Protein AF-A0A820JK31-F1 (afdb_monomer)

pLDDT: mean 73.35, std 24.66, range [31.53, 97.06]

Radius of gyration: 28.82 Å; Cα contacts (8 Å, |Δi|>4): 236; chains: 1; bounding box: 75×36×96 Å

Structure (mmCIF, N/CA/C/O backbone):
data_AF-A0A820JK31-F1
#
_entry.id   AF-A0A820JK31-F1
#
loop_
_atom_site.group_PDB
_atom_site.id
_atom_site.type_symbol
_atom_site.label_atom_id
_atom_site.label_alt_id
_atom_site.label_comp_id
_atom_site.label_asym_id
_atom_site.label_entity_id
_atom_site.label_seq_id
_atom_site.pdbx_PDB_ins_code
_atom_site.Cartn_x
_atom_site.Cartn_y
_atom_site.Cartn_z
_atom_site.occupancy
_atom_site.B_iso_or_equiv
_atom_site.auth_seq_id
_atom_site.auth_comp_id
_atom_site.auth_asym_id
_atom_site.auth_atom_id
_atom_site.pdbx_PDB_model_num
ATOM 1 N N . ALA A 1 1 ? -34.613 19.764 65.232 1.00 36.28 1 ALA A N 1
ATOM 2 C CA . ALA A 1 1 ? -33.586 20.624 64.617 1.00 36.28 1 ALA A CA 1
ATOM 3 C C . ALA A 1 1 ? -32.387 19.746 64.294 1.00 36.28 1 ALA A C 1
ATOM 5 O O . ALA A 1 1 ? -31.772 19.224 65.213 1.00 36.28 1 ALA A O 1
ATOM 6 N N . ILE A 1 2 ? -32.156 19.470 63.010 1.00 32.22 2 ILE A N 1
ATOM 7 C CA . ILE A 1 2 ? -31.059 18.618 62.536 1.00 32.22 2 ILE A CA 1
ATOM 8 C C . ILE A 1 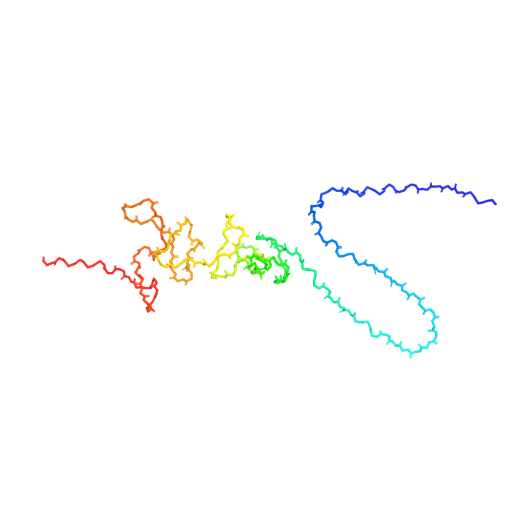2 ? -29.896 19.552 62.207 1.00 32.22 2 ILE A C 1
ATOM 10 O O . ILE A 1 2 ? -30.046 20.444 61.374 1.00 32.22 2 ILE A O 1
ATOM 14 N N . ALA A 1 3 ? -28.773 19.380 62.899 1.00 32.50 3 ALA A N 1
ATOM 15 C CA . ALA A 1 3 ? -27.533 20.066 62.580 1.00 32.50 3 ALA A CA 1
ATOM 16 C C . ALA A 1 3 ? -26.908 19.406 61.343 1.00 32.50 3 ALA A C 1
ATOM 18 O O . ALA A 1 3 ? -26.518 18.241 61.378 1.00 32.50 3 ALA A O 1
ATOM 19 N N . LEU A 1 4 ? -26.848 20.164 60.249 1.00 38.56 4 LEU A N 1
ATOM 20 C CA . LEU A 1 4 ? -26.006 19.895 59.089 1.00 38.56 4 LEU A CA 1
ATOM 21 C C . LEU A 1 4 ? -24.582 20.340 59.432 1.00 38.56 4 LEU A C 1
ATOM 23 O O . LEU A 1 4 ? -24.360 21.524 59.679 1.00 38.56 4 LEU A O 1
ATOM 27 N N . LEU A 1 5 ? -23.622 19.417 59.406 1.00 38.09 5 LEU A N 1
ATOM 28 C CA . LEU A 1 5 ? -22.210 19.754 59.253 1.00 38.09 5 LEU A CA 1
ATOM 29 C C . LEU A 1 5 ? -21.645 18.966 58.072 1.00 38.09 5 LEU A C 1
ATOM 31 O O . LEU A 1 5 ? -21.531 17.744 58.073 1.00 38.09 5 LEU A O 1
ATOM 35 N N . SER A 1 6 ? -21.382 19.764 57.050 1.00 43.28 6 SER A N 1
ATOM 36 C CA . SER A 1 6 ? -20.736 19.547 55.768 1.00 43.28 6 SER A CA 1
ATOM 37 C C . SER A 1 6 ? -19.394 18.817 55.836 1.00 43.28 6 SER A C 1
ATOM 39 O O . SER A 1 6 ? -18.507 19.225 56.584 1.00 43.28 6 SER A O 1
ATOM 41 N N . SER A 1 7 ? -19.190 17.868 54.922 1.00 40.66 7 SER A N 1
ATOM 42 C CA . SER A 1 7 ? -17.867 17.509 54.411 1.00 40.66 7 SER A CA 1
ATOM 43 C C . SER A 1 7 ? -17.837 17.678 52.890 1.00 40.66 7 SER A C 1
ATOM 45 O O . SER A 1 7 ? -18.635 17.121 52.139 1.00 40.66 7 SER A O 1
ATOM 47 N N . LEU A 1 8 ? -16.917 18.548 52.483 1.00 38.72 8 LEU A N 1
ATOM 48 C CA . LEU A 1 8 ? -16.528 18.912 51.130 1.00 38.72 8 LEU A CA 1
ATOM 49 C C . LEU A 1 8 ? -15.755 17.733 50.510 1.00 38.72 8 LEU A C 1
ATOM 51 O O . LEU A 1 8 ? -14.768 17.288 51.091 1.00 38.72 8 LEU A O 1
ATOM 55 N N . LEU A 1 9 ? -16.148 17.264 49.327 1.00 37.38 9 LEU A N 1
ATOM 56 C CA . LEU A 1 9 ? -15.279 16.470 48.456 1.00 37.38 9 LEU A CA 1
ATOM 57 C C . LEU A 1 9 ? -15.188 17.198 47.118 1.00 37.38 9 LEU A C 1
ATOM 59 O O . LEU A 1 9 ? -16.120 17.217 46.318 1.00 37.38 9 LEU A O 1
ATOM 63 N N . ILE A 1 10 ? -14.055 17.876 46.948 1.00 39.56 10 ILE A N 1
ATOM 64 C CA . ILE A 1 10 ? -13.642 18.561 45.729 1.00 39.56 10 ILE A CA 1
ATOM 65 C C . ILE A 1 10 ? -13.404 17.480 44.676 1.00 39.56 10 ILE A C 1
ATOM 67 O O . ILE A 1 10 ? -12.443 16.719 44.769 1.00 39.56 10 ILE A O 1
ATOM 71 N N . ASN A 1 11 ? -14.290 17.399 43.686 1.00 34.47 11 ASN A N 1
ATOM 72 C CA . ASN A 1 11 ? -14.083 16.552 42.523 1.00 34.47 11 ASN A CA 1
ATOM 73 C C . ASN A 1 11 ? -13.286 17.358 41.489 1.00 34.47 11 ASN A C 1
ATOM 75 O O . ASN A 1 11 ? -13.843 18.180 40.765 1.00 34.47 11 ASN A O 1
ATOM 79 N N . HIS A 1 12 ? -11.968 17.162 41.451 1.00 34.06 12 HIS A N 1
ATOM 80 C CA . HIS A 1 12 ? -11.148 17.619 40.332 1.00 34.06 12 HIS A CA 1
ATOM 81 C C . HIS A 1 12 ? -11.364 16.666 39.150 1.00 34.06 12 HIS A C 1
ATOM 83 O O . HIS A 1 12 ? -10.580 15.748 38.925 1.00 34.06 12 HIS A O 1
ATOM 89 N N . THR A 1 13 ? -12.423 16.881 38.369 1.00 36.34 13 THR A N 1
ATOM 90 C CA . THR A 1 13 ? -12.460 16.378 36.993 1.00 36.34 13 THR A CA 1
ATOM 91 C C . THR A 1 13 ? -11.776 17.411 36.116 1.00 36.34 13 THR A C 1
ATOM 93 O O . THR A 1 13 ? -12.362 18.437 35.774 1.00 36.34 13 THR A O 1
ATOM 96 N N . ASN A 1 14 ? -10.512 17.149 35.797 1.00 31.53 14 ASN A N 1
ATOM 97 C CA . ASN A 1 14 ? -9.792 17.829 34.731 1.00 31.53 14 ASN A CA 1
ATOM 98 C C . ASN A 1 14 ? -10.477 17.437 33.410 1.00 31.53 14 ASN A C 1
ATOM 100 O O . ASN A 1 14 ? -10.209 16.377 32.849 1.00 31.53 14 ASN A O 1
ATOM 104 N N . ILE A 1 15 ? -11.465 18.229 32.993 1.00 39.66 15 ILE A N 1
ATOM 105 C CA . ILE A 1 15 ? -12.099 18.125 31.681 1.00 39.66 15 ILE A CA 1
ATOM 106 C C . ILE A 1 15 ? -11.281 19.035 30.782 1.00 39.66 15 ILE A C 1
ATOM 108 O O . ILE A 1 15 ? -11.589 20.215 30.668 1.00 39.66 15 ILE A O 1
ATOM 112 N N . ASP A 1 16 ? -10.232 18.496 30.175 1.00 36.31 16 ASP A N 1
ATOM 113 C CA . ASP A 1 16 ? -9.556 19.195 29.095 1.00 36.31 16 ASP A CA 1
ATOM 114 C C . ASP A 1 16 ? -9.287 18.244 27.926 1.00 36.31 16 ASP A C 1
ATOM 116 O O . ASP A 1 16 ? -8.587 17.241 28.042 1.00 36.31 16 ASP A O 1
ATOM 120 N N . GLN A 1 17 ? -9.872 18.645 26.792 1.00 34.66 17 GLN A N 1
ATOM 121 C CA . GLN A 1 17 ? -9.612 18.232 25.409 1.00 34.66 17 GLN A CA 1
ATOM 122 C C . GLN A 1 17 ? -10.295 16.955 24.883 1.00 34.66 17 GLN A C 1
ATOM 124 O O . GLN A 1 17 ? -9.667 15.957 24.549 1.00 34.66 17 GLN A O 1
ATOM 129 N N . CYS A 1 18 ? -11.607 17.065 24.651 1.00 32.41 18 CYS A N 1
ATOM 130 C CA . CYS A 1 18 ? -12.303 16.336 23.585 1.00 32.41 18 CYS A CA 1
ATOM 131 C C . CYS A 1 18 ? -12.490 17.270 22.375 1.00 32.41 18 CYS A C 1
ATOM 133 O O . CYS A 1 18 ? -13.250 18.235 22.496 1.00 32.41 18 CYS A O 1
ATOM 135 N N . PRO A 1 19 ? -11.889 17.014 21.198 1.00 38.72 19 PRO A N 1
ATOM 136 C CA . PRO A 1 19 ? -12.342 17.635 19.971 1.00 38.72 19 PRO A CA 1
ATOM 137 C C . PRO A 1 19 ? -13.405 16.754 19.293 1.00 38.72 19 PRO A C 1
ATOM 139 O O . PRO A 1 19 ? -13.113 15.687 18.769 1.00 38.72 19 PRO A O 1
ATOM 142 N N . ILE A 1 20 ? -14.623 17.303 19.256 1.00 40.91 20 ILE A N 1
ATOM 143 C CA . ILE A 1 20 ? -15.620 17.188 18.175 1.00 40.91 20 ILE A CA 1
ATOM 144 C C . ILE A 1 20 ? -16.448 15.879 18.102 1.00 40.91 20 ILE A C 1
ATOM 146 O O . ILE A 1 20 ? -16.113 14.921 17.420 1.00 40.91 20 ILE A O 1
ATOM 150 N N . TYR A 1 21 ? -17.619 15.947 18.755 1.00 39.25 21 TYR A N 1
ATOM 151 C CA . TYR A 1 21 ? -18.942 15.451 18.328 1.00 39.25 21 TYR A CA 1
ATOM 152 C C . TYR A 1 21 ? -19.059 14.054 17.679 1.00 39.25 21 TYR A C 1
ATOM 154 O O . TYR A 1 21 ? -19.099 13.934 16.459 1.00 39.25 21 TYR A O 1
ATOM 162 N N . ASN A 1 22 ? -19.330 13.037 18.511 1.00 34.09 22 ASN A N 1
ATOM 163 C CA . ASN A 1 22 ? -20.582 12.261 18.456 1.00 34.09 22 ASN A CA 1
ATOM 164 C C . ASN A 1 22 ? -20.762 11.476 19.773 1.00 34.09 22 ASN A C 1
ATOM 166 O O . ASN A 1 22 ? -20.510 10.278 19.859 1.00 34.09 22 ASN A O 1
ATOM 170 N N . CYS A 1 23 ? -21.144 12.171 20.847 1.00 39.62 23 CYS A N 1
ATOM 171 C CA . CYS A 1 23 ? -21.488 11.510 22.104 1.00 39.62 23 CYS A CA 1
ATOM 172 C C . CYS A 1 23 ? -22.819 10.768 21.934 1.00 39.62 23 CYS A C 1
ATOM 174 O O . CYS A 1 23 ? -23.883 11.368 22.076 1.00 39.62 23 CYS A O 1
ATOM 176 N N . SER A 1 24 ? -22.791 9.464 21.670 1.00 37.41 24 SER A N 1
ATOM 177 C CA . SER A 1 24 ? -23.949 8.618 21.959 1.00 37.41 24 SER A CA 1
ATOM 178 C C . SER A 1 24 ? -23.984 8.352 23.464 1.00 37.41 24 SER A C 1
ATOM 180 O O . SER A 1 24 ? -23.310 7.463 23.980 1.00 37.41 24 SER A O 1
ATOM 182 N N . SER A 1 25 ? -24.739 9.186 24.173 1.00 42.12 25 SER A N 1
ATOM 183 C CA . SER A 1 25 ? -25.056 9.046 25.593 1.00 42.12 25 SER A CA 1
ATOM 184 C C . SER A 1 25 ? -25.848 7.757 25.842 1.00 42.12 25 SER A C 1
ATOM 186 O O . SER A 1 25 ? -26.902 7.564 25.240 1.00 42.12 25 SER A O 1
ATOM 188 N N . ILE A 1 26 ? -25.410 6.910 26.776 1.00 40.59 26 ILE A N 1
ATOM 189 C CA . ILE A 1 26 ? -26.274 5.871 27.356 1.00 40.59 26 ILE A CA 1
ATOM 190 C C . ILE A 1 26 ? -26.955 6.477 28.588 1.00 40.59 26 ILE A C 1
ATOM 192 O O . ILE A 1 26 ? -26.299 6.783 29.583 1.00 40.59 26 ILE A O 1
ATOM 196 N N . ILE A 1 27 ? -28.276 6.657 28.531 1.00 40.28 27 ILE A N 1
ATOM 197 C CA . ILE A 1 27 ? -29.101 6.932 29.713 1.00 40.28 27 ILE A CA 1
ATOM 198 C C . ILE A 1 27 ? -29.376 5.580 30.381 1.00 40.28 27 ILE A C 1
ATOM 200 O O . ILE A 1 27 ? -30.246 4.834 29.937 1.00 40.28 27 ILE A O 1
ATOM 204 N N . ASN A 1 28 ? -28.656 5.254 31.456 1.00 37.88 28 ASN A N 1
ATOM 205 C CA . ASN A 1 28 ? -29.031 4.139 32.328 1.00 37.88 28 ASN A CA 1
ATOM 206 C C . ASN A 1 28 ? -30.318 4.513 33.077 1.00 37.88 28 ASN A C 1
ATOM 208 O O . ASN A 1 28 ? -30.273 5.197 34.096 1.00 37.88 28 ASN A O 1
ATOM 212 N N . THR A 1 29 ? -31.472 4.077 32.575 1.00 37.16 29 THR A N 1
ATOM 213 C CA . THR A 1 29 ? -32.735 4.126 33.323 1.00 37.16 29 THR A CA 1
ATOM 214 C C . THR A 1 29 ? -32.998 2.755 33.934 1.00 37.16 29 THR A C 1
ATOM 216 O O . THR A 1 29 ? -33.546 1.860 33.300 1.00 37.16 29 THR A O 1
ATOM 219 N N . THR A 1 30 ? -32.604 2.573 35.192 1.00 35.81 30 THR A N 1
ATOM 220 C CA . THR A 1 30 ? -33.100 1.476 36.027 1.00 35.81 30 THR A CA 1
ATOM 221 C C . THR A 1 30 ? -34.531 1.800 36.449 1.00 35.81 30 THR A C 1
ATOM 223 O O . THR A 1 30 ? -34.766 2.506 37.427 1.00 35.81 30 THR A O 1
ATOM 226 N N . VAL A 1 31 ? -35.515 1.305 35.696 1.00 37.50 31 VAL A N 1
ATOM 227 C CA . VAL A 1 31 ? -36.919 1.339 36.123 1.00 37.50 31 VAL A CA 1
ATOM 228 C C . VAL A 1 31 ? -37.147 0.180 37.094 1.00 37.50 31 VAL A C 1
ATOM 230 O O . VAL A 1 31 ? -37.277 -0.969 36.682 1.00 37.50 31 VAL A O 1
ATOM 233 N N . TYR A 1 32 ? -37.202 0.472 38.395 1.00 34.28 32 TYR A N 1
ATOM 234 C CA . TYR A 1 32 ? -37.753 -0.461 39.379 1.00 34.28 32 TYR A CA 1
ATOM 235 C C . TYR A 1 32 ? -39.280 -0.382 39.328 1.00 34.28 32 TYR A C 1
ATOM 237 O O . TYR A 1 32 ? -39.896 0.441 40.003 1.00 34.28 32 TYR A O 1
ATOM 245 N N . SER A 1 33 ? -39.913 -1.234 38.525 1.00 36.41 33 SER A N 1
ATOM 246 C CA . SER A 1 33 ? -41.347 -1.487 38.651 1.00 36.41 33 SER A CA 1
ATOM 247 C C . SER A 1 33 ? -41.567 -2.606 39.671 1.00 36.41 33 SER A C 1
ATOM 249 O O . SER A 1 33 ? -41.409 -3.784 39.356 1.00 36.41 33 SER A O 1
ATOM 251 N N . ASN A 1 34 ? -41.928 -2.233 40.901 1.00 41.00 34 ASN A N 1
ATOM 252 C CA . ASN A 1 34 ? -42.472 -3.154 41.900 1.00 41.00 34 ASN A CA 1
ATOM 253 C C . ASN A 1 34 ? -43.824 -3.688 41.413 1.00 41.00 34 ASN A C 1
ATOM 255 O O . ASN A 1 34 ? -44.848 -3.059 41.669 1.00 41.00 34 ASN A O 1
ATOM 259 N N . ILE A 1 35 ? -43.849 -4.837 40.735 1.00 37.16 35 ILE A N 1
ATOM 260 C CA . ILE A 1 35 ? -45.086 -5.600 40.551 1.00 37.16 35 ILE A CA 1
ATOM 261 C C . ILE A 1 35 ? -44.781 -7.094 40.678 1.00 37.16 35 ILE A C 1
ATOM 263 O O . ILE A 1 35 ? -44.004 -7.670 39.922 1.00 37.16 35 ILE A O 1
ATOM 267 N N . SER A 1 36 ? -45.410 -7.696 41.683 1.00 47.97 36 SER A N 1
ATOM 268 C CA . SER A 1 36 ? -45.460 -9.130 41.944 1.00 47.97 36 SER A CA 1
ATOM 269 C C . SER A 1 36 ? -46.107 -9.867 40.766 1.00 47.97 36 SER A C 1
ATOM 271 O O . SER A 1 36 ? -47.325 -9.838 40.630 1.00 47.97 36 SER A O 1
ATOM 273 N N . SER A 1 37 ? -45.313 -10.510 39.908 1.00 43.12 37 SER A N 1
ATOM 274 C CA . SER A 1 37 ? -45.669 -11.782 39.264 1.00 43.12 37 SER A CA 1
ATOM 275 C C . SER A 1 37 ? -44.439 -12.385 38.577 1.00 43.12 37 SER A C 1
ATOM 277 O O . SER A 1 37 ? -43.576 -11.684 38.053 1.00 43.12 37 SER A O 1
ATOM 279 N N . THR A 1 38 ? -44.340 -13.704 38.644 1.00 50.56 38 THR A N 1
ATOM 280 C CA . THR A 1 38 ? -43.213 -14.526 38.209 1.00 50.56 38 THR A CA 1
ATOM 281 C C . THR A 1 38 ? -43.112 -14.620 36.687 1.00 50.56 38 THR A C 1
ATOM 283 O O . THR A 1 38 ? -43.688 -15.528 36.094 1.00 50.56 38 THR A O 1
ATOM 286 N N . THR A 1 39 ? -42.313 -13.755 36.065 1.00 43.75 39 THR A N 1
ATOM 287 C CA . THR A 1 39 ? -41.675 -14.035 34.766 1.00 43.75 39 THR A CA 1
ATOM 288 C C . THR A 1 39 ? -40.321 -13.325 34.692 1.00 43.75 39 THR A C 1
ATOM 290 O O . THR A 1 39 ? -40.289 -12.101 34.830 1.00 43.75 39 THR A O 1
ATOM 293 N N . PRO A 1 40 ? -39.198 -14.033 34.473 1.00 41.84 40 PRO A N 1
ATOM 294 C CA . PRO A 1 40 ? -37.925 -13.380 34.197 1.00 41.84 40 PRO A CA 1
ATOM 295 C C . PRO A 1 40 ? -37.996 -12.683 32.832 1.00 41.84 40 PRO A C 1
ATOM 297 O O . PRO A 1 40 ? -38.311 -13.301 31.817 1.00 41.84 40 PRO A O 1
ATOM 300 N N . ILE A 1 41 ? -37.723 -11.381 32.817 1.00 50.09 41 ILE A N 1
ATOM 301 C CA . ILE A 1 41 ? -37.602 -10.582 31.596 1.00 50.09 41 ILE A CA 1
ATOM 302 C C . ILE A 1 41 ? -36.295 -11.003 30.914 1.00 50.09 41 ILE A C 1
ATOM 304 O O . ILE A 1 41 ? -35.234 -10.926 31.535 1.00 50.09 41 ILE A O 1
ATOM 308 N N . LEU A 1 42 ? -36.356 -11.456 29.655 1.00 41.03 42 LEU A N 1
ATOM 309 C CA . LEU A 1 42 ? -35.156 -11.643 28.837 1.00 41.03 42 LEU A CA 1
ATOM 310 C C . LEU A 1 42 ? -34.449 -10.290 28.703 1.00 41.03 42 LEU A C 1
ATOM 312 O O . LEU A 1 42 ? -34.921 -9.395 28.004 1.00 41.03 42 LEU A O 1
ATOM 316 N N . THR A 1 43 ? -33.306 -10.142 29.363 1.00 44.75 43 THR A N 1
ATOM 317 C CA . THR A 1 43 ? -32.397 -9.024 29.133 1.00 44.75 43 THR A CA 1
ATOM 318 C C . THR A 1 43 ? -31.712 -9.241 27.789 1.00 44.75 43 THR A C 1
ATOM 320 O O . THR A 1 43 ? -30.784 -10.041 27.681 1.00 44.75 43 THR A O 1
ATOM 323 N N . SER A 1 44 ? -32.168 -8.550 26.747 1.00 40.16 44 SER A N 1
ATOM 324 C CA . SER A 1 44 ? -31.418 -8.444 25.500 1.00 40.16 44 SER A CA 1
ATOM 325 C C . SER A 1 44 ? -30.223 -7.520 25.731 1.00 40.16 44 SER A C 1
ATOM 327 O O . SER A 1 44 ? -30.366 -6.297 25.747 1.00 40.16 44 SER A O 1
ATOM 329 N N . THR A 1 45 ? -29.038 -8.088 25.930 1.00 43.25 45 THR A N 1
ATOM 330 C CA . THR A 1 45 ? -27.783 -7.343 25.815 1.00 43.25 45 THR A CA 1
ATOM 331 C C . THR A 1 45 ? -27.543 -7.041 24.342 1.00 43.25 45 THR A C 1
ATOM 333 O O . THR A 1 45 ? -26.964 -7.847 23.618 1.00 43.25 45 THR A O 1
ATOM 336 N N . SER A 1 46 ? -28.012 -5.889 23.870 1.00 47.53 46 SER A N 1
ATOM 337 C CA . SER A 1 46 ? -27.536 -5.324 22.613 1.00 47.53 46 SER A CA 1
ATOM 338 C C . SER A 1 46 ? -26.150 -4.737 22.869 1.00 47.53 46 SER A C 1
ATOM 340 O O . SER A 1 46 ? -26.028 -3.645 23.425 1.00 47.53 46 SER A O 1
ATOM 342 N N . THR A 1 47 ? -25.100 -5.471 22.508 1.00 46.84 47 THR A N 1
ATOM 343 C CA . THR A 1 47 ? -23.753 -4.909 22.373 1.00 46.84 47 THR A CA 1
ATOM 344 C C . THR A 1 47 ? -23.798 -3.887 21.243 1.00 46.84 47 THR A C 1
ATOM 346 O O . THR A 1 47 ? -23.793 -4.243 20.067 1.00 46.84 47 THR A O 1
ATOM 349 N N . VAL A 1 48 ? -23.927 -2.608 21.593 1.00 50.75 48 VAL A N 1
ATOM 350 C CA . VAL A 1 48 ? -23.803 -1.518 20.626 1.00 50.75 48 VAL A CA 1
ATOM 351 C C . VAL A 1 48 ? -22.329 -1.449 20.240 1.00 50.75 48 VAL A C 1
ATOM 353 O O . VAL A 1 48 ? -21.502 -1.035 21.051 1.00 50.75 48 VAL A O 1
ATOM 356 N N . ALA A 1 49 ? -21.996 -1.887 19.026 1.00 53.66 49 ALA A N 1
ATOM 357 C CA . ALA A 1 49 ? -20.679 -1.663 18.447 1.00 53.66 49 ALA A CA 1
ATOM 358 C C . ALA A 1 49 ? -20.496 -0.148 18.283 1.00 53.66 49 ALA A C 1
ATOM 360 O O . ALA A 1 49 ? -21.087 0.482 17.404 1.00 53.66 49 ALA A O 1
ATOM 361 N N . TYR A 1 50 ? -19.753 0.467 19.202 1.00 60.75 50 TYR A N 1
ATOM 362 C CA . TYR A 1 50 ? -19.414 1.879 19.117 1.00 60.75 50 TYR A CA 1
ATOM 363 C C . TYR A 1 50 ? -18.410 2.040 17.975 1.00 60.75 50 TYR A C 1
ATOM 365 O O . TYR A 1 50 ? -17.242 1.677 18.111 1.00 60.75 50 TYR A O 1
ATOM 373 N N . ASN A 1 51 ? -18.874 2.547 16.831 1.00 64.25 51 ASN A N 1
ATOM 374 C CA . ASN A 1 51 ? -18.003 2.834 15.700 1.00 64.25 51 ASN A CA 1
ATOM 375 C C . ASN A 1 51 ? -17.097 4.017 16.075 1.00 64.25 51 ASN A C 1
ATOM 377 O O . ASN A 1 51 ? -17.503 5.181 16.033 1.00 64.25 51 ASN A O 1
ATOM 381 N N . ARG A 1 52 ? -15.877 3.695 16.518 1.00 76.62 52 ARG A N 1
ATOM 382 C CA . ARG A 1 52 ? -14.896 4.666 17.011 1.00 76.62 52 ARG A CA 1
ATOM 383 C C . ARG A 1 52 ? -14.322 5.565 15.917 1.00 76.62 52 ARG A C 1
ATOM 385 O O . ARG A 1 52 ? -13.681 6.549 16.273 1.00 76.62 52 ARG A O 1
ATOM 392 N N . ASN A 1 53 ? -14.552 5.267 14.632 1.00 88.06 53 ASN A N 1
ATOM 393 C CA . ASN A 1 53 ? -13.941 5.964 13.494 1.00 88.06 53 ASN A CA 1
ATOM 394 C C .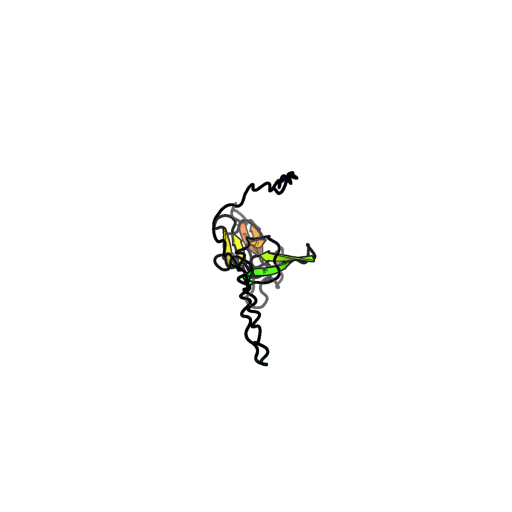 ASN A 1 53 ? -12.443 6.244 13.723 1.00 88.06 53 ASN A C 1
ATOM 396 O O . ASN A 1 53 ? -11.956 7.366 13.575 1.00 88.06 53 ASN A O 1
ATOM 400 N N . LEU A 1 54 ? -11.708 5.213 14.133 1.00 93.25 54 LEU A N 1
ATOM 401 C CA . LEU A 1 54 ? -10.284 5.288 14.417 1.00 93.25 54 LEU A CA 1
ATOM 402 C C . LEU A 1 54 ? -9.501 5.619 13.144 1.00 93.25 54 LEU A C 1
ATOM 404 O O . LEU A 1 54 ? -9.850 5.200 12.032 1.00 93.25 54 LEU A O 1
ATOM 408 N N . LEU A 1 55 ? -8.441 6.403 13.319 1.00 95.00 55 LEU A N 1
ATOM 409 C CA . LEU A 1 55 ? -7.584 6.882 12.241 1.00 95.00 55 LEU A CA 1
ATOM 410 C C . LEU A 1 55 ? -6.469 5.878 11.930 1.00 95.00 55 LEU A C 1
ATOM 412 O O . LEU A 1 55 ? -6.183 4.974 12.716 1.00 95.00 55 LEU A O 1
ATOM 416 N N . TYR A 1 56 ? -5.812 6.075 10.787 1.00 95.69 56 TYR A N 1
ATOM 417 C CA . TYR A 1 56 ? -4.659 5.282 10.363 1.00 95.69 56 TYR A CA 1
ATOM 418 C C . TYR A 1 56 ? -3.598 5.179 11.472 1.00 95.69 56 TYR A C 1
ATOM 420 O O . TYR A 1 56 ? -3.253 6.181 12.098 1.00 95.69 56 TYR A O 1
ATOM 428 N N . GLY A 1 57 ? -3.077 3.973 11.698 1.00 94.25 57 GLY A N 1
ATOM 429 C CA . GLY A 1 57 ? -2.049 3.677 12.694 1.00 94.25 57 GLY A CA 1
ATOM 430 C C . GLY A 1 57 ? -2.539 3.652 14.142 1.00 94.25 57 GLY A C 1
ATOM 431 O O . GLY A 1 57 ? -1.713 3.568 15.042 1.00 94.25 57 GLY A O 1
ATOM 432 N N . THR A 1 58 ? -3.850 3.725 14.391 1.00 94.88 58 THR A N 1
ATOM 433 C CA . THR A 1 58 ? -4.410 3.636 15.751 1.00 94.88 58 THR A CA 1
ATOM 434 C C . THR A 1 58 ? -4.720 2.188 16.114 1.00 94.88 58 THR A C 1
ATOM 436 O O . THR A 1 58 ? -5.230 1.453 15.269 1.00 94.88 58 THR A O 1
ATOM 439 N N . TYR A 1 59 ? -4.443 1.787 17.358 1.00 94.44 59 TYR A N 1
ATOM 440 C CA . TYR A 1 59 ? -4.792 0.461 17.879 1.00 94.44 59 TYR A CA 1
ATOM 441 C C . TYR A 1 59 ? -6.299 0.194 17.768 1.00 94.44 59 TYR A C 1
ATOM 443 O O . TYR A 1 59 ? -7.104 1.073 18.074 1.00 94.44 59 TYR A O 1
ATOM 451 N N . CYS A 1 60 ? -6.683 -1.023 17.390 1.00 94.81 60 CYS A N 1
ATOM 452 C CA . CYS A 1 60 ? -8.076 -1.443 17.220 1.00 94.81 60 CYS A CA 1
ATOM 453 C C . CYS A 1 60 ? -8.256 -2.919 17.615 1.00 94.81 60 CYS A C 1
ATOM 455 O O . CYS A 1 60 ? -7.295 -3.682 17.610 1.00 94.81 60 CYS A O 1
ATOM 457 N N . ASN A 1 61 ? -9.480 -3.359 17.926 1.00 92.94 61 ASN A N 1
ATOM 458 C CA . ASN A 1 61 ? -9.774 -4.785 18.148 1.00 92.94 61 ASN A CA 1
ATOM 459 C C . ASN A 1 61 ? -10.603 -5.375 17.003 1.00 92.94 61 ASN A C 1
ATOM 461 O O . ASN A 1 61 ? -10.341 -6.507 16.572 1.00 92.94 61 ASN A O 1
ATOM 465 N N . GLU A 1 62 ? -11.564 -4.587 16.518 1.00 90.88 62 GLU A N 1
ATOM 466 C CA . GLU A 1 62 ? -12.530 -4.938 15.475 1.00 90.88 62 GLU A CA 1
ATOM 467 C C . GLU A 1 62 ? -12.428 -4.003 14.261 1.00 90.88 62 GLU A C 1
ATOM 469 O O . GLU A 1 62 ? -11.965 -2.863 14.356 1.00 90.88 62 GLU A O 1
ATOM 474 N N . HIS A 1 63 ? -12.845 -4.498 13.094 1.00 90.00 63 HIS A N 1
ATOM 475 C CA . HIS A 1 63 ? -12.727 -3.773 11.829 1.00 90.00 63 HIS A CA 1
ATOM 476 C C . HIS A 1 63 ? -13.584 -2.503 11.811 1.00 90.00 63 HIS A C 1
ATOM 478 O O . HIS A 1 63 ? -13.138 -1.457 11.338 1.00 90.00 63 HIS A O 1
ATOM 484 N N . GLU A 1 64 ? -14.775 -2.598 12.388 1.00 89.31 64 GLU A N 1
ATOM 485 C CA . GLU A 1 64 ? -15.800 -1.566 12.488 1.00 89.31 64 GLU A CA 1
ATOM 486 C C . GLU A 1 64 ? -15.371 -0.393 13.376 1.00 89.31 64 GLU A C 1
ATOM 488 O O . GLU A 1 64 ? -16.018 0.653 13.367 1.00 89.31 64 GLU A O 1
ATOM 493 N N . GLU A 1 65 ? -14.285 -0.540 14.141 1.00 91.69 65 GLU A N 1
ATOM 494 C CA . GLU A 1 65 ? -13.712 0.563 14.902 1.00 91.69 65 GLU A CA 1
ATOM 495 C C . GLU A 1 65 ? -12.957 1.546 14.004 1.00 91.69 65 GLU A C 1
ATOM 497 O O . GLU A 1 65 ? -12.859 2.718 14.356 1.00 91.69 65 GLU A O 1
ATOM 502 N N . CYS A 1 66 ? -12.422 1.099 12.866 1.00 93.69 66 CYS A N 1
ATOM 503 C CA . CYS A 1 66 ? -11.641 1.927 11.951 1.00 93.69 66 CYS A CA 1
ATOM 504 C C . CYS A 1 66 ? -12.532 2.789 11.046 1.00 93.69 66 CYS A C 1
ATOM 506 O O . CYS A 1 66 ? -13.678 2.457 10.752 1.00 93.69 66 CYS A O 1
ATOM 508 N N . THR A 1 67 ? -11.994 3.912 10.558 1.00 93.19 67 THR A N 1
ATOM 509 C CA . THR A 1 67 ? -12.730 4.803 9.648 1.00 93.19 67 THR A CA 1
ATOM 510 C C . THR A 1 67 ? -12.961 4.138 8.284 1.00 93.19 67 THR A C 1
ATOM 512 O O . THR A 1 67 ? -12.123 4.228 7.382 1.00 93.19 67 THR A O 1
ATOM 515 N N . LEU A 1 68 ? -14.127 3.515 8.103 1.00 87.62 68 LEU A N 1
ATOM 516 C CA . LEU A 1 68 ? -14.482 2.797 6.871 1.00 87.62 68 LEU A CA 1
ATOM 517 C C . LEU A 1 68 ? -14.582 3.713 5.646 1.00 87.62 68 LEU A C 1
ATOM 519 O O . LEU A 1 68 ? -14.249 3.298 4.543 1.00 87.62 68 LEU A O 1
ATOM 523 N N . SER A 1 69 ? -14.958 4.984 5.825 1.00 89.50 69 SER A N 1
ATOM 524 C CA . SER A 1 69 ? -14.987 5.969 4.728 1.00 89.50 69 SER A CA 1
ATOM 525 C C . SER A 1 69 ? -13.603 6.287 4.151 1.00 89.50 69 SER A C 1
ATOM 527 O O . SER A 1 69 ? -13.507 6.883 3.082 1.00 89.50 69 SER A O 1
ATOM 529 N N . LYS A 1 70 ? -12.533 5.885 4.848 1.00 92.25 70 LYS A N 1
ATOM 530 C CA . LYS A 1 70 ? -11.139 5.977 4.400 1.00 92.25 70 LYS A CA 1
ATOM 531 C C . LYS A 1 70 ? -10.575 4.620 3.960 1.00 92.25 70 LYS A C 1
ATOM 533 O O . LYS A 1 70 ? -9.372 4.532 3.725 1.00 92.25 70 LYS A O 1
ATOM 538 N N . ASN A 1 71 ? -11.426 3.591 3.863 1.00 93.00 71 ASN A N 1
ATOM 539 C CA . ASN A 1 71 ? -11.070 2.198 3.581 1.00 93.00 71 ASN A CA 1
ATOM 540 C C . ASN A 1 71 ? -10.001 1.642 4.545 1.00 93.00 71 ASN A C 1
ATOM 542 O O . ASN A 1 71 ? -9.074 0.951 4.125 1.00 93.00 71 ASN A O 1
ATOM 546 N N . LEU A 1 72 ? -10.105 1.976 5.838 1.00 95.12 72 LEU A N 1
ATOM 547 C CA . LEU A 1 72 ? -9.208 1.462 6.877 1.00 95.12 72 LEU A CA 1
ATOM 548 C C . LEU A 1 72 ? -9.743 0.170 7.493 1.00 95.12 72 LEU A C 1
ATOM 550 O O . LEU A 1 72 ? -10.917 0.085 7.851 1.00 95.12 72 LEU A O 1
ATOM 554 N N . PHE A 1 73 ? -8.843 -0.790 7.695 1.00 95.06 73 PHE A N 1
ATOM 555 C CA . PHE A 1 73 ? -9.107 -2.110 8.244 1.00 95.06 73 PHE A CA 1
ATOM 556 C C . PHE A 1 73 ? -8.321 -2.356 9.523 1.00 95.06 73 PHE A C 1
ATOM 558 O O . PHE A 1 73 ? -7.162 -1.961 9.637 1.00 95.06 73 PHE A O 1
ATOM 565 N N . CYS A 1 74 ? -8.952 -3.031 10.486 1.00 95.06 74 CYS A N 1
ATOM 566 C CA . CYS A 1 74 ? -8.265 -3.430 11.704 1.00 95.06 74 CYS A CA 1
ATO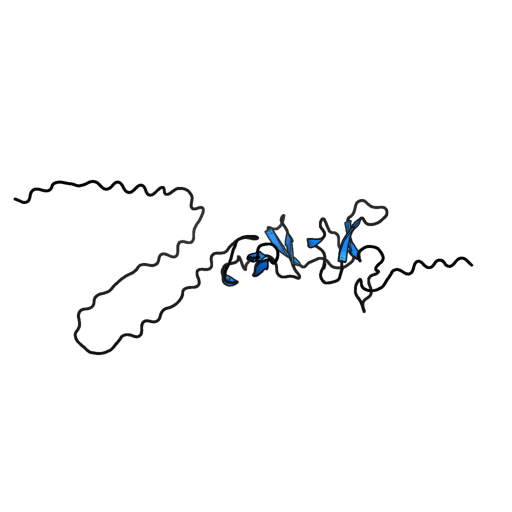M 567 C C . CYS A 1 74 ? -7.459 -4.696 11.433 1.00 95.06 74 CYS A C 1
ATOM 569 O O . CYS A 1 74 ? -8.014 -5.795 11.379 1.00 95.06 74 CYS A O 1
ATOM 571 N N . GLN A 1 75 ? -6.154 -4.538 11.240 1.00 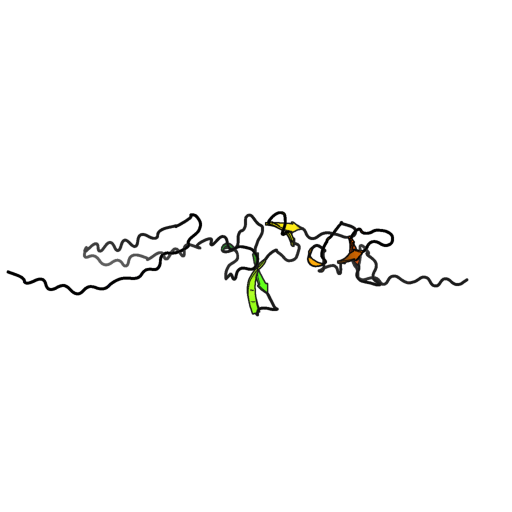94.81 75 GLN A N 1
ATOM 572 C CA . GLN A 1 75 ? -5.274 -5.626 10.838 1.00 94.81 75 GLN A CA 1
ATOM 573 C C . GLN A 1 75 ? -4.081 -5.760 11.772 1.00 94.81 75 GLN A C 1
ATOM 575 O O . GLN A 1 75 ? -3.684 -4.823 12.461 1.00 94.81 75 GLN A O 1
ATOM 580 N N . TYR A 1 76 ? -3.536 -6.970 11.818 1.00 93.31 76 TYR A N 1
ATOM 581 C CA . TYR A 1 76 ? -2.429 -7.302 12.696 1.00 93.31 76 TYR A CA 1
ATOM 582 C C . TYR A 1 76 ? -1.102 -6.810 12.117 1.00 93.31 76 TYR A C 1
ATOM 584 O O . TYR A 1 76 ? -0.767 -7.135 10.979 1.00 93.31 76 TYR A O 1
ATOM 592 N N . GLU A 1 77 ? -0.338 -6.066 12.912 1.00 88.56 77 GLU A N 1
ATOM 593 C CA . GLU A 1 77 ? 1.000 -5.601 12.557 1.00 88.56 77 GLU A CA 1
ATOM 594 C C . GLU A 1 77 ? 2.038 -6.497 13.228 1.00 88.56 77 GLU A C 1
ATOM 596 O O . GLU A 1 77 ? 2.239 -6.442 14.443 1.00 88.56 77 GLU A O 1
ATOM 601 N N . TYR A 1 78 ? 2.731 -7.313 12.434 1.00 86.00 78 TYR A N 1
ATOM 602 C CA . TYR A 1 78 ? 3.705 -8.275 12.957 1.00 86.00 78 TYR A CA 1
ATOM 603 C C . TYR A 1 78 ? 4.846 -7.614 13.738 1.00 86.00 78 TYR A C 1
ATOM 605 O O . TYR A 1 78 ? 5.334 -8.192 14.704 1.00 86.00 78 TYR A O 1
ATOM 613 N N . ASN A 1 79 ? 5.241 -6.394 13.362 1.00 85.62 79 ASN A N 1
ATOM 614 C CA . ASN A 1 79 ? 6.324 -5.666 14.027 1.00 85.62 79 ASN A CA 1
ATOM 615 C C . ASN A 1 79 ? 5.950 -5.175 15.434 1.00 85.62 79 ASN A C 1
ATOM 617 O O . ASN A 1 79 ? 6.827 -5.021 16.281 1.00 85.62 79 ASN A O 1
ATOM 621 N N . LEU A 1 80 ? 4.663 -4.914 15.675 1.00 85.50 80 LEU A N 1
ATOM 622 C CA . LEU A 1 80 ? 4.154 -4.375 16.939 1.00 85.50 80 LEU A CA 1
ATOM 623 C C . LEU A 1 80 ? 3.448 -5.436 17.790 1.00 85.50 80 LEU A C 1
ATOM 625 O O . LEU A 1 80 ? 3.152 -5.181 18.951 1.00 85.50 80 LEU A O 1
ATOM 629 N N . ASN A 1 81 ? 3.194 -6.623 17.230 1.00 92.00 81 ASN A N 1
ATOM 630 C CA . ASN A 1 81 ? 2.459 -7.713 17.874 1.00 92.00 81 ASN A CA 1
ATOM 631 C C . ASN A 1 81 ? 1.030 -7.309 18.312 1.00 92.00 81 ASN A C 1
ATOM 633 O O . ASN A 1 81 ? 0.446 -7.906 19.217 1.00 92.00 81 ASN A O 1
ATOM 637 N N . GLU A 1 82 ? 0.448 -6.312 17.645 1.00 95.44 82 GLU A N 1
ATOM 638 C CA . GLU A 1 82 ? -0.831 -5.685 17.988 1.00 95.44 82 GLU A CA 1
ATOM 639 C C . GLU A 1 82 ? -1.622 -5.324 16.723 1.00 95.44 82 GLU A C 1
ATOM 641 O O . GLU A 1 82 ? -1.064 -5.179 15.631 1.00 95.44 82 GLU A O 1
ATOM 646 N N . LYS A 1 83 ? -2.943 -5.165 16.860 1.00 95.06 83 LYS A N 1
ATOM 647 C CA . LYS A 1 83 ? -3.826 -4.777 15.755 1.00 95.06 83 LYS A CA 1
ATOM 648 C C . LYS A 1 83 ? -3.967 -3.263 15.662 1.00 95.06 83 LYS A C 1
ATOM 650 O O . LYS A 1 83 ? -4.210 -2.599 16.664 1.00 95.06 83 LYS A O 1
ATOM 655 N N . HIS A 1 84 ? -3.872 -2.741 14.448 1.00 95.69 84 HIS A N 1
ATOM 656 C CA . HIS A 1 84 ? -3.981 -1.318 14.159 1.00 95.69 84 HIS A CA 1
ATOM 657 C C . HIS A 1 84 ? -4.805 -1.078 12.889 1.00 95.69 84 HIS A C 1
ATOM 659 O O . HIS A 1 84 ? -4.934 -1.953 12.030 1.00 95.69 84 HIS A O 1
ATOM 665 N N . CYS A 1 85 ? -5.374 0.119 12.772 1.00 96.38 85 CYS A N 1
ATOM 666 C CA . CYS A 1 85 ? -6.107 0.540 11.587 1.00 96.38 85 CYS A CA 1
ATOM 667 C C . CYS A 1 85 ? -5.141 0.871 10.448 1.00 96.38 85 CYS A C 1
ATOM 669 O O . CYS A 1 85 ? -4.473 1.904 10.477 1.00 96.38 85 CYS A O 1
ATOM 671 N N . PHE A 1 86 ? -5.106 0.041 9.416 1.00 95.50 86 PHE A N 1
ATOM 672 C CA . PHE A 1 86 ? -4.261 0.233 8.241 1.00 95.50 86 PHE A CA 1
ATOM 673 C C . PHE A 1 86 ? -5.044 -0.012 6.955 1.00 95.50 86 PHE A C 1
ATOM 675 O O . PHE A 1 86 ? -6.199 -0.425 6.977 1.00 95.50 86 PHE A O 1
ATOM 682 N N . CYS A 1 87 ? -4.427 0.290 5.820 1.00 95.19 87 CYS A N 1
ATOM 683 C CA . CYS A 1 87 ? -5.001 -0.069 4.534 1.00 95.19 87 CYS A CA 1
ATOM 684 C C . CYS A 1 87 ? -4.920 -1.580 4.322 1.00 95.19 87 CYS A C 1
ATOM 686 O O . CYS A 1 87 ? -3.939 -2.210 4.729 1.00 95.19 87 CYS A O 1
ATOM 688 N N . GLU A 1 88 ? -5.918 -2.131 3.631 1.00 91.88 88 GLU A N 1
ATOM 689 C CA . GLU A 1 88 ? -5.860 -3.501 3.127 1.00 91.88 88 GLU A CA 1
ATOM 690 C C . GLU A 1 88 ? -4.569 -3.724 2.316 1.00 91.88 88 GLU A C 1
ATOM 692 O O . GLU A 1 88 ? -4.002 -2.796 1.741 1.00 91.88 88 GLU A O 1
ATOM 697 N N . THR A 1 89 ? -4.093 -4.967 2.252 1.00 89.75 89 THR A N 1
ATOM 698 C CA . THR A 1 89 ? -2.790 -5.324 1.659 1.00 89.75 89 THR A CA 1
ATOM 699 C C . THR A 1 89 ? -2.568 -4.838 0.219 1.00 89.75 89 THR A C 1
ATOM 701 O O . THR A 1 89 ? -1.421 -4.581 -0.159 1.00 89.75 89 THR A O 1
ATOM 704 N N . THR A 1 90 ? -3.631 -4.661 -0.571 1.00 92.50 90 THR A N 1
ATOM 705 C CA . THR A 1 90 ? -3.595 -4.149 -1.955 1.00 92.50 90 THR A CA 1
ATOM 706 C C . THR A 1 90 ? -3.714 -2.627 -2.058 1.00 92.50 90 THR A C 1
ATOM 708 O O . THR A 1 90 ? -3.745 -2.090 -3.163 1.00 92.50 90 THR A O 1
ATOM 711 N N . TYR A 1 91 ? -3.772 -1.924 -0.930 1.00 95.81 91 TYR A N 1
ATOM 712 C CA . TYR A 1 91 ? -3.899 -0.475 -0.833 1.00 95.81 91 TYR A CA 1
ATOM 713 C C . TYR A 1 91 ? -2.718 0.115 -0.053 1.00 95.81 91 TYR A C 1
ATOM 715 O O . TYR A 1 91 ? -2.036 -0.568 0.714 1.00 95.81 91 TYR A O 1
ATOM 723 N N . PHE A 1 92 ? -2.457 1.402 -0.255 1.00 96.19 92 PHE A N 1
ATOM 724 C CA . PHE A 1 92 ? -1.472 2.169 0.499 1.00 96.19 92 PHE A CA 1
ATOM 725 C C . PHE A 1 92 ? -2.121 3.418 1.091 1.00 96.19 92 PHE A C 1
ATOM 727 O O . PHE A 1 92 ? -3.099 3.943 0.561 1.00 96.19 92 PHE A O 1
ATOM 734 N N . TRP A 1 93 ? -1.574 3.904 2.203 1.00 96.69 93 TRP A N 1
ATOM 735 C CA . TRP A 1 93 ? -2.056 5.134 2.820 1.00 96.69 93 TRP A CA 1
ATOM 736 C C . TRP A 1 93 ? -1.475 6.349 2.109 1.00 96.69 93 TRP A C 1
ATOM 738 O O . TRP A 1 93 ? -0.285 6.650 2.241 1.00 96.69 93 TRP A O 1
ATOM 748 N N . ASN A 1 94 ? -2.318 7.077 1.382 1.00 96.00 94 ASN A N 1
ATOM 749 C CA . ASN A 1 94 ? -1.917 8.330 0.774 1.00 96.00 94 ASN A CA 1
ATOM 750 C C . ASN A 1 94 ? -2.053 9.463 1.804 1.00 96.00 94 ASN A C 1
ATOM 752 O O . ASN A 1 94 ? -3.148 9.910 2.149 1.00 96.00 94 ASN A O 1
ATOM 756 N N . LYS A 1 95 ? -0.909 9.961 2.287 1.00 93.44 95 LYS A N 1
ATOM 757 C CA . LYS A 1 95 ? -0.845 11.050 3.278 1.00 93.44 95 LYS A CA 1
ATOM 758 C C . LYS A 1 95 ? -1.464 12.368 2.790 1.00 93.44 95 LYS A C 1
ATOM 760 O O . LYS A 1 95 ? -1.866 13.180 3.619 1.00 93.44 95 LYS A O 1
ATOM 765 N N . TYR A 1 96 ? -1.531 12.587 1.475 1.00 94.12 96 TYR A N 1
ATOM 766 C CA . TYR A 1 96 ? -2.049 13.817 0.874 1.00 94.12 96 TYR A CA 1
ATOM 767 C C . TYR A 1 96 ? -3.574 13.809 0.787 1.00 94.12 96 TYR A C 1
ATOM 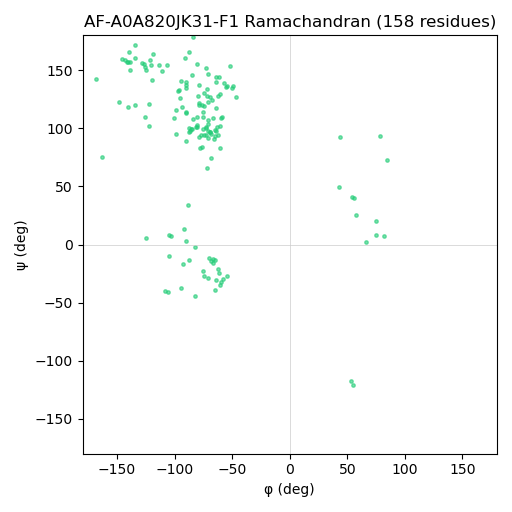769 O O . TYR A 1 96 ? -4.209 14.800 1.139 1.00 94.12 96 TYR A O 1
ATOM 777 N N . THR A 1 97 ? -4.167 12.693 0.361 1.00 94.75 97 THR A N 1
ATOM 778 C CA . THR A 1 97 ? -5.630 12.537 0.281 1.00 94.75 97 THR A CA 1
ATOM 779 C C . THR A 1 97 ? -6.244 12.046 1.594 1.00 94.75 97 THR A C 1
ATOM 781 O O . THR A 1 97 ? -7.453 12.159 1.787 1.00 94.75 97 THR A O 1
ATOM 784 N N . GLN A 1 98 ? -5.413 11.567 2.529 1.00 94.94 98 GLN A N 1
ATOM 785 C CA . GLN A 1 98 ? -5.802 10.972 3.811 1.00 94.94 98 GLN A CA 1
ATOM 786 C C . GLN A 1 98 ? -6.770 9.792 3.657 1.00 94.94 98 GLN A C 1
ATOM 788 O O . GLN A 1 98 ? -7.730 9.658 4.429 1.00 94.94 98 GLN A O 1
ATOM 793 N N . GLN A 1 99 ? -6.527 8.962 2.645 1.00 95.88 99 GLN A N 1
ATOM 794 C CA . GLN A 1 99 ? -7.335 7.796 2.304 1.00 95.88 99 GLN A CA 1
ATOM 795 C C . GLN A 1 99 ? -6.440 6.639 1.856 1.00 95.88 99 GLN A C 1
ATOM 797 O O . GLN A 1 99 ? -5.306 6.841 1.412 1.00 95.88 99 GLN A O 1
ATOM 802 N N . CYS A 1 100 ? -6.958 5.419 1.980 1.00 97.06 100 CYS A N 1
ATOM 803 C CA . CYS A 1 100 ? -6.336 4.259 1.366 1.00 97.06 100 CYS A CA 1
ATOM 804 C C . CYS A 1 100 ? -6.626 4.246 -0.135 1.00 97.06 100 CYS A C 1
ATOM 806 O O . CYS A 1 100 ? -7.783 4.182 -0.555 1.00 97.06 100 CYS A O 1
ATOM 808 N N . GLU A 1 101 ? -5.565 4.280 -0.931 1.00 96.75 101 GLU A N 1
ATOM 809 C CA . GLU A 1 101 ? -5.618 4.251 -2.390 1.00 96.75 101 GLU A CA 1
ATOM 810 C C . GLU A 1 101 ? -5.056 2.930 -2.919 1.00 96.75 101 GLU A C 1
ATOM 812 O O . GLU A 1 101 ? -4.200 2.332 -2.260 1.00 96.75 101 GLU A O 1
ATOM 817 N N . PRO A 1 102 ? -5.539 2.430 -4.070 1.00 96.94 102 PRO A N 1
ATOM 818 C CA . PRO A 1 102 ? -5.012 1.207 -4.656 1.00 96.94 102 PRO A CA 1
ATOM 819 C C . PRO A 1 102 ? -3.504 1.315 -4.871 1.00 96.94 102 PRO A C 1
ATOM 821 O O . PRO A 1 102 ? -3.012 2.333 -5.361 1.00 96.94 102 PRO A O 1
ATOM 824 N N . LYS A 1 103 ? -2.767 0.261 -4.520 1.00 97.06 103 LYS A N 1
ATOM 825 C CA . LYS A 1 103 ? -1.347 0.171 -4.853 1.00 97.06 103 LYS A CA 1
ATOM 826 C C . LYS A 1 103 ? -1.153 0.192 -6.360 1.00 97.06 103 LYS A C 1
ATOM 828 O O . LYS A 1 103 ? -1.927 -0.386 -7.116 1.00 97.06 103 LYS A O 1
ATOM 833 N N . LYS A 1 104 ? -0.067 0.836 -6.747 1.00 96.88 104 LYS A N 1
ATOM 834 C CA . LYS A 1 104 ? 0.329 1.123 -8.110 1.00 96.88 104 LYS A CA 1
ATOM 835 C C . LYS A 1 104 ? 0.952 -0.099 -8.775 1.00 96.88 104 LYS A C 1
ATOM 837 O O . LYS A 1 104 ? 1.765 -0.815 -8.175 1.00 96.88 104 LYS A O 1
ATOM 842 N N . ASP A 1 105 ? 0.565 -0.307 -10.023 1.00 94.88 105 ASP A N 1
ATOM 843 C CA . ASP A 1 105 ? 1.038 -1.364 -10.901 1.00 94.88 105 ASP A CA 1
ATOM 844 C C . ASP A 1 105 ? 2.346 -0.971 -11.606 1.00 94.88 105 ASP A C 1
ATOM 846 O O . ASP A 1 105 ? 2.908 0.116 -11.439 1.00 94.88 105 ASP A O 1
ATOM 850 N N . ILE A 1 106 ? 2.873 -1.898 -12.407 1.00 93.50 106 ILE A N 1
ATOM 851 C CA . ILE A 1 106 ? 4.126 -1.721 -13.135 1.00 93.50 106 ILE A CA 1
ATOM 852 C C . ILE A 1 106 ? 4.119 -0.441 -13.996 1.00 93.50 106 ILE A C 1
ATOM 854 O O . ILE A 1 106 ? 3.178 -0.144 -14.728 1.00 93.50 106 ILE A O 1
ATOM 858 N N . ASN A 1 107 ? 5.231 0.293 -13.962 1.00 93.38 107 ASN A N 1
ATOM 859 C CA . ASN A 1 107 ? 5.489 1.559 -14.652 1.00 93.38 107 ASN A CA 1
ATOM 860 C C . ASN A 1 107 ? 4.654 2.769 -14.205 1.00 93.38 107 ASN A C 1
ATOM 862 O O . ASN A 1 107 ? 4.850 3.851 -14.766 1.00 93.38 107 ASN A O 1
ATOM 866 N N . GLU A 1 108 ? 3.785 2.664 -13.206 1.00 96.50 108 GLU A N 1
ATOM 867 C CA . GLU A 1 108 ? 3.116 3.838 -12.641 1.00 96.50 108 GLU A CA 1
ATOM 868 C C . GLU A 1 108 ? 4.079 4.693 -11.806 1.00 96.50 108 GLU A C 1
ATOM 870 O O . GLU A 1 108 ? 5.070 4.192 -11.277 1.00 96.50 108 GLU A O 1
ATOM 875 N N . ILE A 1 109 ? 3.823 6.003 -11.725 1.00 96.12 109 ILE A N 1
ATOM 876 C CA . ILE A 1 109 ? 4.682 6.951 -10.995 1.00 96.12 109 ILE A CA 1
ATOM 877 C C . ILE A 1 109 ? 4.466 6.781 -9.494 1.00 96.12 109 ILE A C 1
ATOM 879 O O . ILE A 1 109 ? 3.330 6.845 -9.033 1.00 96.12 109 ILE A O 1
ATOM 883 N N . CYS A 1 110 ? 5.544 6.660 -8.731 1.00 96.75 110 CYS A N 1
ATOM 884 C CA . CYS A 1 110 ? 5.518 6.469 -7.280 1.00 96.75 110 CYS A CA 1
ATOM 885 C C . CYS A 1 110 ? 6.523 7.397 -6.589 1.00 96.75 110 CYS A C 1
ATOM 887 O O . CYS A 1 110 ? 7.456 7.884 -7.228 1.00 96.75 110 CYS A O 1
ATOM 889 N N . GLU A 1 111 ? 6.346 7.643 -5.292 1.00 95.81 111 GLU A N 1
ATOM 890 C CA . GLU A 1 111 ? 7.327 8.347 -4.453 1.00 95.81 111 GLU A CA 1
ATOM 891 C C . GLU A 1 111 ? 8.047 7.357 -3.519 1.00 95.81 111 GLU A C 1
ATOM 893 O O . GLU A 1 111 ? 9.276 7.407 -3.388 1.00 95.81 111 GLU A O 1
ATOM 898 N N . TYR A 1 112 ? 7.297 6.402 -2.958 1.00 95.31 112 TYR A N 1
ATOM 899 C CA . TYR A 1 112 ? 7.771 5.396 -2.004 1.00 95.31 112 TYR A CA 1
ATOM 900 C C . TYR A 1 112 ? 7.410 3.956 -2.407 1.00 95.31 112 TYR A C 1
ATOM 902 O O . TYR A 1 112 ? 6.437 3.709 -3.119 1.00 95.31 112 TYR A O 1
ATOM 910 N N . ASP A 1 113 ? 8.178 2.983 -1.903 1.00 94.69 113 ASP A N 1
ATOM 911 C CA . ASP A 1 113 ? 8.001 1.552 -2.204 1.00 94.69 113 ASP A CA 1
ATOM 912 C C . ASP A 1 113 ? 6.637 1.000 -1.783 1.00 94.69 113 ASP A C 1
ATOM 914 O O . ASP A 1 113 ? 6.069 0.154 -2.469 1.00 94.69 113 ASP A O 1
ATOM 918 N N . ASN A 1 114 ? 6.087 1.490 -0.671 1.00 94.00 114 ASN A N 1
ATOM 919 C CA . ASN A 1 114 ? 4.797 1.039 -0.150 1.00 94.00 114 ASN A CA 1
ATOM 920 C C . ASN A 1 114 ? 3.608 1.434 -1.039 1.00 94.00 114 ASN A C 1
ATOM 922 O O . ASN A 1 114 ? 2.524 0.884 -0.853 1.00 94.00 114 ASN A O 1
ATOM 926 N N . GLU A 1 115 ? 3.800 2.351 -1.991 1.00 97.06 115 GLU A N 1
ATOM 927 C CA . GLU A 1 115 ? 2.797 2.684 -3.001 1.00 97.06 115 GLU A CA 1
ATOM 928 C C . GLU A 1 115 ? 2.687 1.612 -4.083 1.00 97.06 115 GLU A C 1
ATOM 930 O O . GLU A 1 115 ? 1.653 1.531 -4.733 1.00 97.06 115 GLU A O 1
ATOM 935 N N . CYS A 1 116 ? 3.724 0.799 -4.2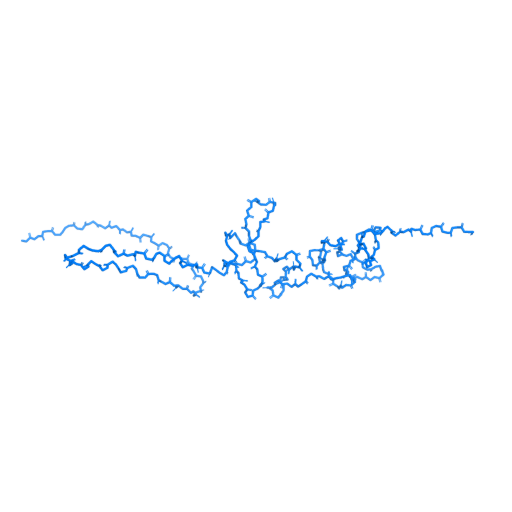97 1.00 96.62 116 CYS A N 1
ATOM 936 C CA . CYS A 1 116 ? 3.746 -0.230 -5.330 1.00 96.62 116 CYS A CA 1
ATOM 937 C C . CYS A 1 116 ? 3.222 -1.575 -4.805 1.00 96.6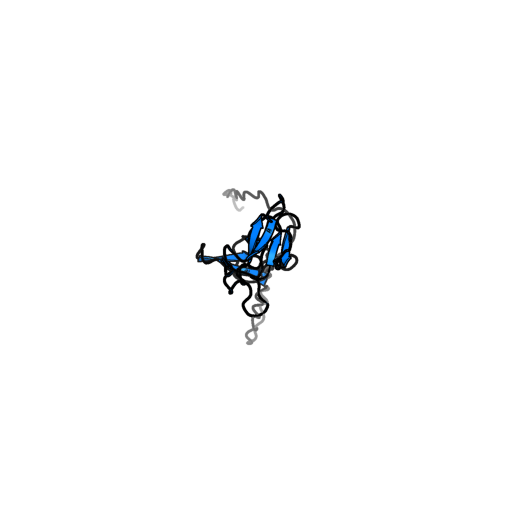2 116 CYS A C 1
ATOM 939 O O . CYS A 1 116 ? 3.200 -1.847 -3.599 1.00 96.62 116 CYS A O 1
ATOM 941 N N . ARG A 1 117 ? 2.821 -2.457 -5.728 1.00 94.56 117 ARG A N 1
ATOM 942 C CA . ARG A 1 117 ? 2.444 -3.85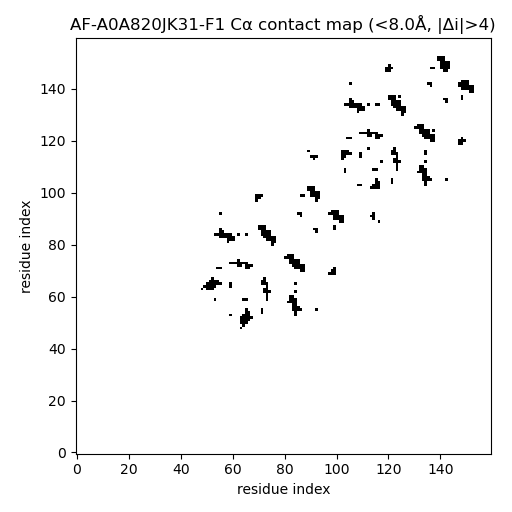3 -5.445 1.00 94.56 117 ARG A CA 1
ATOM 943 C C . ARG A 1 117 ? 3.646 -4.708 -5.020 1.00 94.56 117 ARG A C 1
ATOM 945 O O . ARG A 1 117 ? 4.142 -5.548 -5.772 1.00 94.56 117 ARG A O 1
ATOM 952 N N . LEU A 1 118 ? 4.101 -4.504 -3.783 1.00 89.56 118 LEU A N 1
ATOM 953 C CA . LEU A 1 118 ? 5.174 -5.280 -3.147 1.00 89.56 118 LEU A CA 1
ATOM 954 C C . LEU A 1 118 ? 4.855 -6.781 -3.083 1.00 89.56 118 LEU A C 1
ATOM 956 O O . LEU A 1 118 ? 5.762 -7.603 -3.162 1.00 89.56 118 LEU A O 1
ATOM 960 N N . ASP A 1 119 ? 3.571 -7.139 -3.002 1.00 87.94 119 ASP A N 1
ATOM 961 C CA . ASP A 1 119 ? 3.078 -8.519 -3.083 1.00 87.94 119 ASP A CA 1
ATOM 962 C C . ASP A 1 119 ? 3.388 -9.192 -4.432 1.00 87.94 119 ASP A C 1
ATOM 964 O O . ASP A 1 119 ? 3.442 -10.416 -4.514 1.00 87.94 119 ASP A O 1
ATOM 968 N N . LEU A 1 120 ? 3.647 -8.399 -5.475 1.00 89.69 120 LEU A N 1
ATOM 969 C CA . LEU A 1 120 ? 4.066 -8.852 -6.802 1.00 89.69 120 LEU A CA 1
ATOM 970 C C . LEU A 1 120 ? 5.574 -8.656 -7.050 1.00 89.69 120 LEU A C 1
ATOM 972 O O . LEU A 1 120 ? 6.040 -8.851 -8.174 1.00 89.69 120 LEU A O 1
ATOM 976 N N . GLY A 1 121 ? 6.340 -8.254 -6.027 1.00 90.06 121 GLY A N 1
ATOM 977 C CA . GLY A 1 121 ? 7.775 -7.969 -6.135 1.00 90.06 121 GLY A CA 1
ATOM 978 C C . GLY A 1 121 ? 8.111 -6.648 -6.839 1.00 90.06 121 GLY A C 1
ATOM 979 O O . GLY A 1 121 ? 9.228 -6.484 -7.338 1.00 90.06 121 GLY A O 1
ATOM 980 N N . ILE A 1 122 ? 7.154 -5.715 -6.911 1.00 93.44 122 ILE A N 1
ATOM 981 C CA . ILE A 1 122 ? 7.330 -4.403 -7.543 1.00 93.44 122 ILE A CA 1
ATOM 982 C C . ILE A 1 122 ? 7.697 -3.359 -6.482 1.00 93.44 122 ILE A C 1
ATOM 984 O O . ILE A 1 122 ? 6.958 -3.180 -5.516 1.00 93.44 122 ILE A O 1
ATOM 988 N N . THR A 1 123 ? 8.794 -2.631 -6.685 1.00 95.12 123 THR A N 1
ATOM 989 C CA . THR A 1 123 ? 9.294 -1.557 -5.811 1.00 95.12 123 THR A CA 1
ATOM 990 C C . THR A 1 123 ? 9.339 -0.219 -6.551 1.00 95.12 123 THR A C 1
ATOM 992 O O . THR A 1 123 ? 9.281 -0.169 -7.779 1.00 95.12 123 THR A O 1
ATOM 995 N N . CYS A 1 124 ? 9.444 0.888 -5.825 1.00 95.81 124 CYS A N 1
ATOM 996 C CA . CYS A 1 124 ? 9.499 2.225 -6.394 1.00 95.81 124 CYS A CA 1
ATOM 997 C C . CYS A 1 124 ? 10.939 2.619 -6.743 1.00 95.81 124 CYS A C 1
ATOM 999 O O . CYS A 1 124 ? 11.694 3.106 -5.900 1.00 95.81 124 CYS A O 1
ATOM 1001 N N . ASP A 1 125 ? 11.318 2.439 -8.007 1.00 93.94 125 ASP A N 1
ATOM 1002 C CA . ASP A 1 125 ? 12.696 2.635 -8.462 1.00 93.94 125 ASP A CA 1
ATOM 1003 C C . ASP A 1 125 ? 12.843 3.825 -9.422 1.00 93.94 125 ASP A C 1
ATOM 1005 O O . ASP A 1 125 ? 11.903 4.234 -10.112 1.00 93.94 125 ASP A O 1
ATOM 1009 N N . LEU A 1 126 ? 14.045 4.397 -9.478 1.00 92.38 126 LEU A N 1
ATOM 1010 C CA . LEU A 1 126 ? 14.361 5.505 -10.369 1.00 92.38 126 LEU A CA 1
ATOM 1011 C C . LEU A 1 126 ? 14.365 5.031 -11.827 1.00 92.38 126 LEU A C 1
ATOM 1013 O O . LEU A 1 126 ? 15.067 4.096 -12.216 1.00 92.38 126 LEU A O 1
ATOM 1017 N N . GLN A 1 127 ? 13.607 5.715 -12.681 1.00 88.31 127 GLN A N 1
ATOM 1018 C CA . GLN A 1 127 ? 13.646 5.442 -14.108 1.00 88.31 127 GLN A CA 1
ATOM 1019 C C . GLN A 1 127 ? 14.941 5.999 -14.715 1.00 88.31 127 GLN A C 1
ATOM 1021 O O . GLN A 1 127 ? 15.169 7.210 -14.720 1.00 88.31 127 GLN A O 1
ATOM 1026 N N . SER A 1 128 ? 15.755 5.106 -15.287 1.00 85.19 128 SER A N 1
ATOM 1027 C CA . SER A 1 128 ? 17.019 5.430 -15.960 1.00 85.19 128 SER A CA 1
ATOM 1028 C C . SER A 1 128 ? 16.874 6.612 -16.925 1.00 85.19 128 SER A C 1
ATOM 1030 O O . SER A 1 128 ? 16.006 6.604 -17.798 1.00 85.19 128 SER A O 1
ATOM 1032 N N . GLY A 1 129 ? 17.737 7.618 -16.763 1.00 84.94 129 GLY A N 1
ATOM 1033 C CA . GLY A 1 129 ? 17.741 8.830 -17.589 1.00 84.94 129 GLY A CA 1
ATOM 1034 C C . GLY A 1 129 ? 16.723 9.900 -17.178 1.00 84.94 129 GLY A C 1
ATOM 1035 O O . GLY A 1 129 ? 16.570 10.885 -17.894 1.00 84.94 129 GLY A O 1
ATOM 1036 N N . THR A 1 130 ? 16.030 9.740 -16.046 1.00 89.94 130 THR A N 1
ATOM 1037 C CA . THR A 1 130 ? 15.064 10.722 -15.530 1.00 89.94 130 THR A CA 1
ATOM 1038 C C . THR A 1 130 ? 15.166 10.867 -14.008 1.00 89.94 130 THR A C 1
ATOM 1040 O O . THR A 1 130 ? 15.728 10.008 -13.336 1.00 89.94 130 THR A O 1
ATOM 1043 N N . ASN A 1 131 ? 14.563 11.926 -13.455 1.00 91.75 131 ASN A N 1
ATOM 1044 C CA . ASN A 1 131 ? 14.359 12.089 -12.007 1.00 91.75 131 ASN A CA 1
ATOM 1045 C C . ASN A 1 131 ? 13.001 11.534 -11.534 1.00 91.75 131 ASN A C 1
ATOM 1047 O O . ASN A 1 131 ? 12.542 11.860 -10.442 1.00 91.75 131 ASN A O 1
ATOM 1051 N N . ILE A 1 132 ? 12.320 10.749 -12.373 1.00 94.69 132 ILE A N 1
ATOM 1052 C CA . ILE A 1 132 ? 10.989 10.211 -12.089 1.00 94.69 132 ILE A CA 1
ATOM 1053 C C . ILE A 1 132 ? 11.153 8.795 -11.546 1.00 94.69 132 ILE A C 1
ATOM 1055 O O . ILE A 1 132 ? 11.866 7.974 -12.125 1.00 94.69 132 ILE A O 1
ATOM 1059 N N . ARG A 1 133 ? 10.472 8.503 -10.441 1.00 95.75 133 ARG A N 1
ATOM 1060 C CA . ARG A 1 133 ? 10.390 7.157 -9.879 1.00 95.75 133 ARG A CA 1
ATOM 1061 C C . ARG A 1 133 ? 9.137 6.450 -10.373 1.00 95.75 133 ARG A C 1
ATOM 1063 O O . ARG A 1 133 ? 8.083 7.072 -10.528 1.00 95.75 133 ARG A O 1
ATOM 1070 N N . ARG A 1 134 ? 9.265 5.158 -10.666 1.00 95.81 134 ARG A N 1
ATOM 1071 C CA . ARG A 1 134 ? 8.169 4.309 -11.131 1.00 95.81 134 ARG A CA 1
ATOM 1072 C C . ARG A 1 134 ? 8.217 2.941 -10.474 1.00 95.81 134 ARG A C 1
ATOM 1074 O O . ARG A 1 134 ? 9.294 2.423 -10.192 1.00 95.81 134 ARG A O 1
ATOM 1081 N N . CYS A 1 135 ? 7.050 2.336 -10.317 1.00 95.94 135 CYS A N 1
ATOM 1082 C CA . CYS A 1 135 ? 6.929 0.969 -9.843 1.00 95.94 135 CYS A CA 1
ATOM 1083 C C . CYS A 1 135 ? 7.574 0.009 -10.857 1.00 95.94 135 CYS A C 1
ATOM 1085 O O . CYS A 1 135 ? 7.179 -0.048 -12.023 1.00 95.94 135 CYS A O 1
ATOM 1087 N N . ARG A 1 136 ? 8.616 -0.710 -10.440 1.00 93.69 136 ARG A N 1
ATOM 1088 C CA . ARG A 1 136 ? 9.444 -1.597 -11.264 1.00 93.69 136 ARG A CA 1
ATOM 1089 C C . ARG A 1 136 ? 9.807 -2.859 -10.495 1.00 93.69 136 ARG A C 1
ATOM 1091 O O . ARG A 1 136 ? 9.803 -2.870 -9.273 1.00 93.69 136 ARG A O 1
ATOM 1098 N N . CYS A 1 137 ? 10.135 -3.924 -11.214 1.00 92.31 137 CYS A N 1
ATOM 1099 C CA . CYS A 1 137 ? 10.673 -5.122 -10.583 1.00 92.31 137 CYS A CA 1
ATOM 1100 C C . CYS A 1 137 ? 12.020 -4.840 -9.924 1.00 92.31 137 CYS A C 1
ATOM 1102 O O . CYS A 1 137 ? 12.856 -4.131 -10.493 1.00 92.31 137 CYS A O 1
ATOM 1104 N N . MET A 1 138 ? 12.221 -5.424 -8.745 1.00 84.88 138 MET A N 1
ATOM 1105 C CA . MET A 1 138 ? 13.442 -5.253 -7.970 1.00 84.88 138 MET A CA 1
ATOM 1106 C C . MET A 1 138 ? 14.668 -5.752 -8.757 1.00 84.88 138 MET A C 1
ATOM 1108 O O . MET A 1 138 ? 14.679 -6.873 -9.261 1.00 84.88 138 MET A O 1
ATOM 1112 N N . GLY A 1 139 ? 15.716 -4.929 -8.858 1.00 79.19 139 GLY A N 1
ATOM 1113 C CA . GLY A 1 139 ? 17.032 -5.328 -9.371 1.00 79.19 139 GLY A CA 1
ATOM 1114 C C . GLY A 1 139 ? 17.016 -6.009 -10.746 1.00 79.19 139 GLY A C 1
ATOM 1115 O O . GLY A 1 139 ? 16.660 -5.406 -11.765 1.00 79.19 139 GLY A O 1
ATOM 1116 N N . GLU A 1 140 ? 17.451 -7.268 -10.772 1.00 76.69 140 GLU A N 1
ATOM 1117 C CA . GLU A 1 140 ? 17.635 -8.062 -11.988 1.00 76.69 140 GLU A CA 1
ATOM 1118 C C . GLU A 1 140 ? 16.354 -8.709 -12.502 1.00 76.69 140 GLU A C 1
ATOM 1120 O O . GLU A 1 140 ? 16.403 -9.317 -13.552 1.00 76.69 140 GLU A O 1
ATOM 1125 N N . TYR A 1 141 ? 15.199 -8.580 -11.854 1.00 82.56 141 TYR A N 1
ATOM 1126 C CA . TYR A 1 141 ? 13.989 -9.237 -12.353 1.00 82.56 141 TYR A CA 1
ATOM 1127 C C . TYR A 1 141 ? 13.266 -8.392 -13.413 1.00 82.56 141 TYR A C 1
ATOM 1129 O O . TYR A 1 141 ? 13.281 -7.157 -13.354 1.00 82.56 141 TYR A O 1
ATOM 1137 N N . TYR A 1 142 ? 12.642 -9.033 -14.404 1.00 84.00 142 TYR A N 1
ATOM 1138 C CA . TYR A 1 142 ? 11.743 -8.393 -15.364 1.00 84.00 142 TYR A CA 1
ATOM 1139 C C . TYR A 1 142 ? 10.289 -8.759 -15.091 1.00 84.00 142 TYR A C 1
ATOM 1141 O O . TYR A 1 142 ? 9.984 -9.795 -14.512 1.00 84.00 142 TYR A O 1
ATOM 1149 N N . TRP A 1 143 ? 9.397 -7.867 -15.521 1.00 84.31 143 TRP A N 1
ATOM 1150 C CA . TRP A 1 143 ? 7.963 -8.082 -15.425 1.00 84.31 143 TRP A CA 1
ATOM 1151 C C . TRP A 1 143 ? 7.486 -9.017 -16.536 1.00 84.31 143 TRP A C 1
ATOM 1153 O O . TRP A 1 143 ? 7.602 -8.675 -17.717 1.00 84.31 143 TRP A O 1
ATOM 1163 N N . SER A 1 144 ? 6.875 -10.140 -16.175 1.00 84.69 144 SER A N 1
ATOM 1164 C CA . SER A 1 144 ? 6.154 -11.011 -17.097 1.00 84.69 144 SER A CA 1
ATOM 1165 C C . SER A 1 144 ? 4.724 -11.244 -16.616 1.00 84.69 144 SER A C 1
ATOM 1167 O O . SER A 1 144 ? 4.426 -11.242 -15.426 1.00 84.69 144 SER A O 1
ATOM 1169 N N . LYS A 1 145 ? 3.800 -11.471 -17.555 1.00 82.81 145 LYS A N 1
ATOM 1170 C CA . LYS A 1 145 ? 2.405 -11.793 -17.206 1.00 82.81 145 LYS A CA 1
ATOM 1171 C C . LYS A 1 145 ? 2.260 -13.146 -16.497 1.00 82.81 145 LYS A C 1
ATOM 1173 O O . LYS A 1 145 ? 1.192 -13.422 -15.965 1.00 82.81 145 LYS A O 1
ATOM 1178 N N . LEU A 1 146 ? 3.284 -13.999 -16.561 1.00 80.12 146 LEU A N 1
ATOM 1179 C CA . LEU A 1 146 ? 3.254 -15.357 -16.021 1.00 80.12 146 LEU A CA 1
ATOM 1180 C C . LEU A 1 146 ? 3.834 -15.420 -14.607 1.00 80.12 146 LEU A C 1
ATOM 1182 O O . LEU A 1 146 ? 3.309 -16.158 -13.780 1.00 80.12 146 LEU A O 1
ATOM 1186 N N . SER A 1 147 ? 4.885 -14.648 -14.324 1.00 81.06 147 SER A N 1
ATOM 1187 C CA . SER A 1 147 ? 5.612 -14.706 -13.052 1.00 81.06 147 SER A CA 1
ATOM 1188 C C . SER A 1 147 ? 5.718 -13.359 -12.332 1.00 81.06 147 SER A C 1
ATOM 1190 O O . SER A 1 147 ? 6.358 -13.285 -11.285 1.00 81.06 147 SER A O 1
ATOM 1192 N N . ASN A 1 148 ? 5.073 -12.298 -12.834 1.00 88.81 148 ASN A N 1
ATOM 1193 C CA . ASN A 1 148 ? 5.230 -10.926 -12.342 1.00 88.81 148 ASN A CA 1
ATOM 1194 C C . ASN A 1 148 ? 6.712 -10.533 -12.367 1.00 88.81 148 ASN A C 1
ATOM 1196 O O . ASN A 1 148 ? 7.324 -10.591 -13.425 1.00 88.81 148 ASN A O 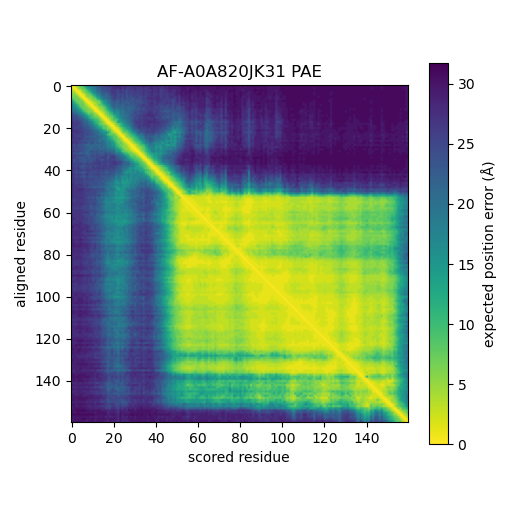1
ATOM 1200 N N . CYS A 1 149 ? 7.307 -10.179 -11.228 1.00 88.25 149 CYS A N 1
ATOM 1201 C CA . CYS A 1 149 ? 8.742 -9.923 -11.101 1.00 88.25 149 CYS A CA 1
ATOM 1202 C C . CYS A 1 149 ? 9.567 -11.184 -10.785 1.00 88.25 149 CYS A C 1
ATOM 1204 O O . CYS A 1 149 ? 10.536 -11.107 -10.036 1.00 88.25 149 CYS A O 1
ATOM 1206 N N . GLY A 1 150 ? 9.166 -12.349 -11.301 1.00 80.94 150 GLY A N 1
ATOM 1207 C CA . GLY A 1 150 ? 9.809 -13.634 -11.009 1.00 80.94 150 GLY A CA 1
ATOM 1208 C C . GLY A 1 150 ? 10.902 -14.052 -11.994 1.00 80.94 150 GLY A C 1
ATOM 1209 O O . GLY A 1 150 ? 11.711 -14.917 -11.665 1.00 80.94 150 GLY A O 1
ATOM 1210 N N . ASP A 1 151 ? 10.961 -13.446 -13.181 1.00 80.38 151 ASP A N 1
ATOM 1211 C CA . ASP A 1 151 ? 11.909 -13.854 -14.219 1.00 80.38 151 ASP A CA 1
ATOM 1212 C C . ASP A 1 151 ? 13.176 -12.984 -14.191 1.00 80.38 151 ASP A C 1
ATOM 1214 O O . ASP A 1 151 ? 13.098 -11.758 -14.143 1.00 80.38 151 ASP A O 1
ATOM 1218 N N . LEU A 1 152 ? 14.362 -13.597 -14.246 1.00 77.19 152 LEU A N 1
ATOM 1219 C CA . LEU A 1 152 ? 15.640 -12.875 -14.301 1.00 77.19 152 LEU A CA 1
ATOM 1220 C C . LEU A 1 152 ? 15.834 -12.206 -15.666 1.00 77.19 152 LEU A C 1
ATOM 1222 O O . LEU A 1 152 ? 15.669 -12.837 -16.710 1.00 77.19 152 LEU A O 1
ATOM 1226 N N . LYS A 1 153 ? 16.246 -10.936 -15.666 1.00 70.56 153 LYS A N 1
ATOM 1227 C CA . LYS A 1 153 ? 16.785 -10.212 -16.820 1.00 70.56 153 LYS A CA 1
ATOM 1228 C C . LYS A 1 153 ? 18.056 -10.940 -17.213 1.00 70.56 153 LYS A C 1
ATOM 1230 O O . LYS A 1 153 ? 19.123 -10.686 -16.662 1.00 70.56 153 LYS A O 1
ATOM 1235 N N . ILE A 1 154 ? 17.938 -11.867 -18.152 1.00 69.19 154 ILE A N 1
ATOM 1236 C CA . ILE A 1 154 ? 19.104 -12.449 -18.796 1.00 69.19 154 ILE A CA 1
ATOM 1237 C C . ILE A 1 154 ? 19.837 -11.265 -19.435 1.00 69.19 154 ILE A C 1
ATOM 1239 O O . ILE A 1 154 ? 19.321 -10.626 -20.351 1.00 69.19 154 ILE A O 1
ATOM 1243 N N . GLN A 1 155 ? 21.004 -10.904 -18.896 1.00 56.69 155 GLN A N 1
ATOM 1244 C CA . GLN A 1 155 ? 21.950 -10.102 -19.653 1.00 56.69 155 GLN A CA 1
ATOM 1245 C C . GLN A 1 155 ? 22.378 -10.990 -20.813 1.00 56.69 155 GLN A C 1
ATOM 1247 O O . GLN A 1 155 ? 23.213 -11.876 -20.642 1.00 56.69 155 GLN A O 1
ATOM 1252 N N . ASP A 1 156 ? 21.772 -10.779 -21.976 1.00 50.09 156 ASP A N 1
ATOM 1253 C CA . ASP A 1 156 ? 22.276 -11.301 -23.235 1.00 50.09 156 ASP A CA 1
ATOM 1254 C C . ASP A 1 156 ? 23.675 -10.704 -23.463 1.00 50.09 156 ASP A C 1
ATOM 1256 O O . ASP A 1 156 ? 23.861 -9.712 -24.165 1.00 50.09 156 ASP A O 1
ATOM 1260 N N . PHE A 1 157 ? 24.695 -11.314 -22.858 1.00 45.12 157 PHE A N 1
ATOM 1261 C CA . PHE A 1 157 ? 26.072 -11.234 -23.324 1.00 45.12 157 PHE A CA 1
ATOM 1262 C C . PHE A 1 157 ? 26.169 -12.060 -24.611 1.00 45.12 157 PHE A C 1
ATOM 1264 O O . PHE A 1 157 ? 26.839 -13.088 -24.680 1.00 45.12 157 PHE A O 1
ATOM 1271 N N . VAL A 1 158 ? 25.490 -11.603 -25.663 1.00 43.56 158 VAL A N 1
ATOM 1272 C CA . VAL A 1 158 ? 25.802 -12.021 -27.027 1.00 43.56 158 VAL A CA 1
ATOM 1273 C C . VAL A 1 158 ? 27.046 -11.234 -27.429 1.00 43.56 158 VAL A C 1
ATOM 1275 O O . VAL A 1 158 ? 26.972 -10.158 -28.015 1.00 43.56 158 VAL A O 1
ATOM 1278 N N . HIS A 1 159 ? 28.215 -11.735 -27.033 1.00 41.28 159 HIS A N 1
ATOM 1279 C CA . HIS A 1 159 ? 29.431 -11.498 -27.802 1.00 41.28 159 HIS A CA 1
ATOM 1280 C C . HIS A 1 159 ? 29.463 -12.563 -28.900 1.00 41.28 159 HIS A C 1
ATOM 1282 O O . HIS A 1 159 ? 29.799 -13.719 -28.639 1.00 41.28 159 HIS A O 1
ATOM 1288 N N . CYS A 1 160 ? 29.051 -12.173 -30.106 1.00 39.78 160 CYS A N 1
ATOM 1289 C CA . CYS A 1 160 ? 29.506 -12.813 -31.336 1.00 39.78 160 CYS A CA 1
ATOM 1290 C C . CYS A 1 160 ? 30.715 -12.042 -31.861 1.00 39.78 160 CYS A C 1
ATOM 1292 O O . CYS A 1 160 ? 30.657 -10.791 -31.832 1.00 39.78 160 CYS A O 1
#

Solvent-accessible surface area (backbone atoms only — not comparable to full-atom values): 10248 Å² total; per-residue (Å²): 138,83,85,86,80,88,81,89,79,87,78,85,76,85,85,79,85,81,88,80,89,81,84,82,78,81,82,87,77,85,78,82,76,93,66,96,68,96,69,89,76,84,80,78,81,76,80,75,81,71,65,64,55,38,52,81,76,34,80,42,93,46,46,66,29,17,28,58,96,33,51,28,32,44,41,77,36,82,93,75,77,45,35,23,10,36,45,49,92,68,29,19,75,37,83,86,81,67,31,44,39,75,36,38,54,82,71,36,80,38,90,44,43,70,41,16,39,54,94,52,44,22,30,42,36,75,40,87,98,54,97,48,32,20,13,34,37,54,85,59,24,36,79,41,98,88,54,37,34,64,44,72,56,75,78,80,79,76,81,126

Organism: NCBI:txid433720

Foldseek 3Di:
DDDDDDDDDDDPPPPDDDPDDDDPDDDPDPDPDPDDDDDDDPPPPPPDPPCCCDAFFAFDDAQSVHNVVQQWGFDADPVVRGTTTAHDLQWHQDPVVSHTDGADEFFAFDDFQSSHNVVLQWGFAADPPDNTTTTAHPDQFHQDPVRGRHHGNPPPPPPD

Mean predicted aligned error: 15.8 Å

Sequence (160 aa):
AIALLSSLLINHTNIDQCPIYNCSSIINTTVYSNISSTTPILTSTSTVAYNRNLLYGTYCNEHEECTLSKNLFCQYEYNLNEKHCFCETTYFWNKYTQQCEPKKDINEICEYDNECRLDLGITCDLQSGTNIRRCRCMGEYYWSKLSNCGDLKIQDFVHC

Secondary structure (DSSP, 8-state):
-------------------S---------------------------------BPTT-B-SSGGGB-GGGTEEEEEETTTTEEEEEE-TTEEEETTTTEEEEPB-TT-B-SSGGGB-GGGTEEEEEPTTSS-EEEEESTTEEEETTTEEEEE--------